Protein AF-A0A5J4TEP3-F1 (afdb_monomer)

Sequence (165 aa):
MSNVYIDEALLDAAGLSEFPELYTYIHEREPKPIVDGIANQIIVGPQQLQDQVKDNDDKLNVQPIPQPITPIEISQVQIFKIPKSQLAPNVQMYNPADEYFYFYKLRNKVVYNIGLYLSNDFMGFVFTNFLEDLYPFSKHALVLGDDVGHKQNVMGYISEKGPYL

Secondary structure (DSSP, 8-state):
----PPPHHHHHHTTGGG-HHHHHHHHTSPPPP--HHHHTT----TTHHHHHHHHHHHHHHHS--PPP-PPP---PPEEEEEEGGGBPTT-EESSTT--EEEEEEETTEEEE---EE--TT--SBSBSS--GGG--SSS--EEEEE-TTS-SEEEEEEETTEEE-

Radius of gyration: 30.95 Å; Cα contacts (8 Å, |Δi|>4): 169; chains: 1; bounding box: 48×64×71 Å

Organism: NCBI:txid222440

Structure (mmCIF, N/CA/C/O backbone):
data_AF-A0A5J4TEP3-F1
#
_entry.id   AF-A0A5J4TEP3-F1
#
loop_
_atom_site.group_PDB
_atom_site.id
_atom_site.type_symbol
_atom_site.label_atom_id
_atom_site.label_alt_id
_atom_site.label_comp_id
_atom_site.label_asym_id
_atom_site.label_entity_id
_atom_site.label_seq_id
_atom_site.pdbx_PDB_ins_code
_atom_site.Cartn_x
_atom_site.Cartn_y
_atom_site.Cartn_z
_atom_site.occupancy
_atom_site.B_iso_or_equiv
_atom_site.auth_seq_id
_atom_site.auth_comp_id
_atom_site.auth_asym_id
_atom_site.auth_atom_id
_atom_site.pdbx_PDB_model_num
ATOM 1 N N . MET A 1 1 ? -17.567 50.831 36.720 1.00 38.28 1 MET A N 1
ATOM 2 C CA . MET A 1 1 ? -16.379 50.158 36.159 1.00 38.28 1 MET A CA 1
ATOM 3 C C . MET A 1 1 ? -16.031 49.018 37.097 1.00 38.28 1 MET A C 1
ATOM 5 O O . MET A 1 1 ? -15.506 49.276 38.170 1.00 38.28 1 MET A O 1
ATOM 9 N N . SER A 1 2 ? -16.445 47.794 36.772 1.00 42.31 2 SER A N 1
ATOM 10 C CA . SER A 1 2 ? -16.070 46.589 37.516 1.00 42.31 2 SER A CA 1
ATOM 11 C C . SER A 1 2 ? -14.921 45.921 36.766 1.00 42.31 2 SER A C 1
ATOM 13 O O . SER A 1 2 ? -15.152 45.288 35.737 1.00 42.31 2 SER A O 1
ATOM 15 N N . ASN A 1 3 ? -13.690 46.091 37.243 1.00 49.41 3 ASN A N 1
ATOM 16 C CA . ASN A 1 3 ? -12.578 45.288 36.744 1.00 49.41 3 ASN A CA 1
ATOM 17 C C . ASN A 1 3 ? -12.794 43.861 37.255 1.00 49.41 3 ASN A C 1
ATOM 19 O O . ASN A 1 3 ? -12.861 43.642 38.464 1.00 49.41 3 ASN A O 1
ATOM 23 N N . VAL A 1 4 ? -12.976 42.906 36.342 1.00 53.78 4 VAL A N 1
ATOM 24 C CA . VAL A 1 4 ? -13.034 41.484 36.693 1.00 53.78 4 VAL A CA 1
ATOM 25 C C . VAL A 1 4 ? -11.615 41.073 37.079 1.00 53.78 4 VAL A C 1
ATOM 27 O O . VAL A 1 4 ? -10.748 40.965 36.219 1.00 53.78 4 VAL A O 1
ATOM 30 N N . TYR A 1 5 ? -11.370 40.928 38.379 1.00 61.50 5 TYR A N 1
ATOM 31 C CA . TYR A 1 5 ? -10.114 40.408 38.911 1.00 61.50 5 TYR A CA 1
ATOM 32 C C . TYR A 1 5 ? -10.110 38.888 38.726 1.00 61.50 5 TYR A C 1
ATOM 34 O O . TYR A 1 5 ? -10.982 38.202 39.261 1.00 61.50 5 TYR A O 1
ATOM 42 N N . ILE A 1 6 ? -9.179 38.379 37.919 1.00 65.88 6 ILE A N 1
ATOM 43 C CA . ILE A 1 6 ? -8.950 36.940 37.771 1.00 65.88 6 ILE A CA 1
ATOM 44 C C . ILE A 1 6 ? -7.964 36.532 38.866 1.00 65.88 6 ILE A C 1
ATOM 46 O O . ILE A 1 6 ? -6.927 37.165 39.030 1.00 65.88 6 ILE A O 1
ATOM 50 N N . ASP A 1 7 ? -8.324 35.507 39.634 1.00 69.88 7 ASP A N 1
ATOM 51 C CA . ASP A 1 7 ? -7.509 34.995 40.733 1.00 69.88 7 ASP A CA 1
ATOM 52 C C . ASP A 1 7 ? -6.230 34.325 40.197 1.00 69.88 7 ASP A C 1
ATOM 54 O O . ASP A 1 7 ? -6.289 33.447 39.332 1.00 69.88 7 ASP A O 1
ATOM 58 N N . GLU A 1 8 ? -5.072 34.731 40.716 1.00 70.06 8 GLU A N 1
ATOM 59 C CA . GLU A 1 8 ? -3.758 34.223 40.303 1.00 70.06 8 GLU A CA 1
ATOM 60 C C . GLU A 1 8 ? -3.593 32.716 40.557 1.00 70.06 8 GLU A C 1
ATOM 62 O O . GLU A 1 8 ? -2.942 32.017 39.779 1.00 70.06 8 GLU A O 1
ATOM 67 N N . ALA A 1 9 ? -4.240 32.169 41.593 1.00 73.19 9 ALA A N 1
ATOM 68 C CA . ALA A 1 9 ? -4.191 30.735 41.874 1.00 73.19 9 ALA A CA 1
ATOM 69 C C . ALA A 1 9 ? -4.921 29.912 40.799 1.00 73.19 9 ALA A C 1
ATOM 71 O O . ALA A 1 9 ? -4.561 28.764 40.540 1.00 73.19 9 ALA A O 1
ATOM 72 N N . LEU A 1 10 ? -5.929 30.497 40.142 1.00 71.19 10 LEU A N 1
ATOM 73 C CA . LEU A 1 10 ? -6.628 29.882 39.011 1.00 71.19 10 LEU A CA 1
ATOM 74 C C . LEU A 1 10 ? -5.757 29.855 37.749 1.00 71.19 10 LEU A C 1
ATOM 76 O O . LEU A 1 10 ? -5.812 28.884 36.995 1.00 71.19 10 LEU A O 1
ATOM 80 N N . LEU A 1 11 ? -4.946 30.893 37.527 1.00 70.81 11 LEU A N 1
ATOM 81 C CA . LEU A 1 11 ? -4.001 30.946 36.408 1.00 70.81 11 LEU A CA 1
ATOM 82 C C . LEU A 1 11 ? -2.866 29.928 36.588 1.00 70.81 11 LEU A C 1
ATOM 84 O O . LEU A 1 11 ? -2.499 29.246 35.628 1.00 70.81 11 LEU A O 1
ATOM 88 N N . ASP A 1 12 ? -2.368 29.770 37.816 1.00 72.94 12 ASP A N 1
ATOM 89 C CA . ASP A 1 12 ? -1.334 28.782 38.137 1.00 72.94 12 ASP A CA 1
ATOM 90 C C . ASP A 1 12 ? -1.863 27.341 38.050 1.00 72.94 12 ASP A C 1
ATOM 92 O O . ASP A 1 12 ? -1.243 26.485 37.420 1.00 72.94 12 ASP A O 1
ATOM 96 N N . ALA A 1 13 ? -3.076 27.077 38.555 1.00 75.56 13 ALA A N 1
ATOM 97 C CA . ALA A 1 13 ? -3.727 25.771 38.412 1.00 75.56 13 ALA A CA 1
ATOM 98 C C . ALA A 1 13 ? -3.987 25.379 36.944 1.00 75.56 13 ALA A C 1
ATOM 100 O O . ALA A 1 13 ? -4.018 24.193 36.614 1.00 75.56 13 ALA A O 1
ATOM 101 N N . ALA A 1 14 ? -4.162 26.362 36.057 1.00 74.44 14 ALA A N 1
ATOM 102 C CA . ALA A 1 14 ? -4.299 26.145 34.620 1.00 74.44 14 ALA A CA 1
ATOM 103 C C . ALA A 1 14 ? -2.954 25.897 33.902 1.00 74.44 14 ALA A C 1
ATOM 105 O O . ALA A 1 14 ? -2.954 25.669 32.692 1.00 74.44 14 ALA A O 1
ATOM 106 N N . GLY A 1 15 ? -1.821 25.942 34.616 1.00 76.06 15 GLY A N 1
ATOM 107 C CA . GLY A 1 15 ? -0.484 25.722 34.057 1.00 76.06 15 GLY A CA 1
ATOM 108 C C . GLY A 1 15 ? 0.026 26.878 33.194 1.00 76.06 15 GLY A C 1
ATOM 109 O O . GLY A 1 15 ? 0.939 26.699 32.391 1.00 76.06 15 GLY A O 1
ATOM 110 N N . LEU A 1 16 ? -0.555 28.077 33.326 1.00 72.25 16 LEU A N 1
ATOM 111 C CA . LEU A 1 16 ? -0.160 29.240 32.520 1.00 72.25 16 LEU A CA 1
ATOM 112 C C . LEU A 1 16 ? 1.196 29.825 32.936 1.00 72.25 16 LEU A C 1
ATOM 114 O O . LEU A 1 16 ? 1.781 30.598 32.179 1.00 72.25 16 LEU A O 1
ATOM 118 N N . SER A 1 17 ? 1.727 29.420 34.093 1.00 69.69 17 SER A N 1
ATOM 119 C CA . SER A 1 17 ? 3.081 29.746 34.550 1.00 69.69 17 SER A CA 1
ATOM 120 C C . SER A 1 17 ? 4.174 29.176 33.633 1.00 69.69 17 SER A C 1
ATOM 122 O O . SER A 1 17 ? 5.253 29.761 33.536 1.00 69.69 17 SER A O 1
ATOM 124 N N . GLU A 1 18 ? 3.886 28.106 32.882 1.00 77.25 18 GLU A N 1
ATOM 125 C CA . GLU A 1 18 ? 4.792 27.549 31.865 1.00 77.25 18 GLU A CA 1
ATOM 126 C C . GLU A 1 18 ? 4.755 28.320 30.529 1.00 77.25 18 GLU A C 1
ATOM 128 O O . GLU A 1 18 ? 5.608 28.103 29.667 1.00 77.25 18 GLU A O 1
ATOM 133 N N . PHE A 1 19 ? 3.810 29.257 30.359 1.00 80.75 19 PHE A N 1
ATOM 134 C CA . PHE A 1 19 ? 3.604 30.017 29.121 1.00 80.75 19 PHE A CA 1
ATOM 135 C C . PHE A 1 19 ? 3.493 31.532 29.393 1.00 80.75 19 PHE A C 1
ATOM 137 O O . PHE A 1 19 ? 2.398 32.105 29.321 1.00 80.75 19 PHE A O 1
ATOM 144 N N . PRO A 1 20 ? 4.626 32.222 29.643 1.00 76.75 20 PRO A N 1
ATOM 145 C CA . PRO A 1 20 ? 4.654 33.635 30.048 1.00 76.75 20 PRO A CA 1
ATOM 146 C C . PRO A 1 20 ? 3.998 34.582 29.032 1.00 76.75 20 PRO A C 1
ATOM 148 O O . PRO A 1 20 ? 3.402 35.600 29.387 1.00 76.75 20 PRO A O 1
ATOM 151 N N . GLU A 1 21 ? 4.089 34.229 27.752 1.00 79.75 21 GLU A N 1
ATOM 152 C CA . GLU A 1 21 ? 3.511 34.970 26.628 1.00 79.75 21 GLU A CA 1
ATOM 153 C C . GLU A 1 21 ? 1.978 34.940 26.667 1.00 79.75 21 GLU A C 1
ATOM 155 O O . GLU A 1 21 ? 1.318 35.949 26.414 1.00 79.75 21 GLU A O 1
ATOM 160 N N . LEU A 1 22 ? 1.407 33.791 27.042 1.00 73.69 22 LEU A N 1
ATOM 161 C CA . LEU A 1 22 ? -0.035 33.593 27.157 1.00 73.69 22 LEU A CA 1
ATOM 162 C C . LEU A 1 22 ? -0.583 34.264 28.418 1.00 73.69 22 LEU A C 1
ATOM 164 O O . LEU A 1 22 ? -1.629 34.907 28.359 1.00 73.69 22 LEU A O 1
ATOM 168 N N . TYR A 1 23 ? 0.155 34.170 29.527 1.00 71.56 23 TYR A N 1
ATOM 169 C CA . TYR A 1 23 ? -0.143 34.891 30.762 1.00 71.56 23 TYR A CA 1
ATOM 170 C C . TYR A 1 23 ? -0.210 36.405 30.516 1.00 71.56 23 TYR A C 1
ATOM 172 O O . TYR A 1 23 ? -1.214 37.041 30.832 1.00 71.56 23 TYR A O 1
ATOM 180 N N . THR A 1 24 ? 0.810 36.967 29.858 1.00 74.75 24 THR A N 1
ATOM 181 C CA . THR A 1 24 ? 0.870 38.402 29.531 1.00 74.75 24 THR A CA 1
ATOM 182 C C . THR A 1 24 ? -0.287 38.808 28.621 1.00 74.75 24 THR A C 1
ATOM 184 O O . THR A 1 24 ? -0.989 39.775 28.900 1.00 74.75 24 THR A O 1
ATOM 187 N N . TYR A 1 25 ? -0.567 38.015 27.585 1.00 76.75 25 TYR A N 1
ATOM 188 C CA . TYR A 1 25 ? -1.684 38.263 26.677 1.00 76.75 25 TYR A CA 1
ATOM 189 C C . TYR A 1 25 ? -3.050 38.256 27.381 1.00 76.75 25 TYR A C 1
ATOM 191 O O . TYR A 1 25 ? -3.907 39.069 27.042 1.00 76.75 25 TYR A O 1
ATOM 199 N N . I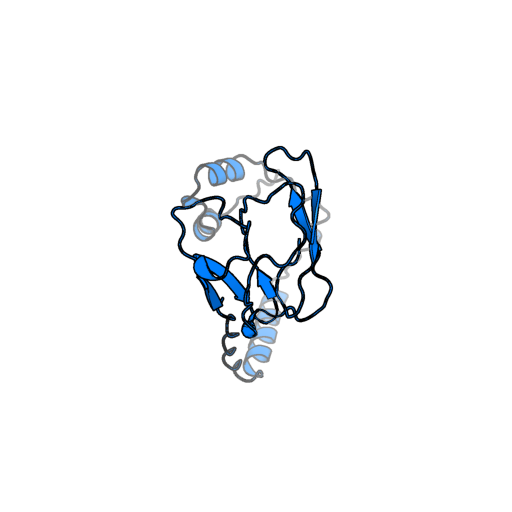LE A 1 26 ? -3.275 37.355 28.344 1.00 72.06 26 ILE A N 1
ATOM 200 C CA . ILE A 1 26 ? -4.530 37.282 29.110 1.00 72.06 26 ILE A CA 1
ATOM 201 C C . ILE A 1 26 ? -4.626 38.442 30.105 1.00 72.06 26 ILE A C 1
ATOM 203 O O . ILE A 1 26 ? -5.686 39.054 30.209 1.00 72.06 26 ILE A O 1
ATOM 207 N N . HIS A 1 27 ? -3.531 38.773 30.791 1.00 69.56 27 HIS A N 1
ATOM 208 C CA . HIS A 1 27 ? -3.475 39.856 31.773 1.00 69.56 27 HIS A CA 1
ATOM 209 C C . HIS A 1 27 ? -3.658 41.245 31.130 1.00 69.56 27 HIS A C 1
ATOM 211 O O . HIS A 1 27 ? -4.278 42.130 31.714 1.00 69.56 27 HIS A O 1
ATOM 217 N N . GLU A 1 28 ? -3.149 41.451 29.912 1.00 72.81 28 GLU A N 1
ATOM 218 C CA . GLU A 1 28 ? -3.285 42.714 29.169 1.00 72.81 28 GLU A CA 1
ATOM 219 C C . GLU A 1 28 ? -4.644 42.882 28.470 1.00 72.81 28 GLU A C 1
ATOM 221 O O . GLU A 1 28 ? -4.990 43.979 28.022 1.00 72.81 28 GLU A O 1
ATOM 226 N N . ARG A 1 29 ? -5.445 41.816 28.358 1.00 69.00 29 ARG A N 1
ATOM 227 C CA . ARG A 1 29 ? -6.800 41.909 27.806 1.00 69.00 29 ARG A CA 1
ATOM 228 C C . ARG A 1 29 ? -7.730 42.494 28.862 1.00 69.00 29 ARG A C 1
ATOM 230 O O . ARG A 1 29 ? -8.048 41.828 29.841 1.00 69.00 29 ARG A O 1
ATOM 237 N N . GLU A 1 30 ? -8.264 43.693 28.617 1.00 59.19 30 GLU A N 1
ATOM 238 C CA . GLU A 1 30 ? -9.417 44.164 29.390 1.00 59.19 30 GLU A CA 1
ATOM 239 C C . GLU A 1 30 ? -10.549 43.126 29.271 1.00 59.19 30 GLU A C 1
ATOM 241 O O . GLU A 1 30 ? -10.959 42.789 28.147 1.00 59.19 30 GLU A O 1
ATOM 246 N N . PRO A 1 31 ? -11.058 42.586 30.395 1.00 60.19 31 PRO A N 1
ATOM 247 C CA . PRO A 1 31 ? -12.175 41.664 30.353 1.00 60.19 31 PRO A CA 1
ATOM 248 C C . PRO A 1 31 ? -13.343 42.405 29.710 1.00 60.19 31 PRO A C 1
ATOM 250 O O . PRO A 1 31 ? -13.802 43.426 30.225 1.00 60.19 31 PRO A O 1
ATOM 253 N N . LYS A 1 32 ? -13.808 41.916 28.551 1.00 58.97 32 LYS A N 1
ATOM 254 C CA . LYS A 1 32 ? -14.994 42.479 27.899 1.00 58.97 32 LYS A CA 1
ATOM 255 C C . LYS A 1 32 ? -16.103 42.525 28.948 1.00 58.97 32 LYS A C 1
ATOM 257 O O . LYS A 1 32 ? -16.384 41.475 29.533 1.00 58.97 32 LYS A O 1
ATOM 262 N N . PRO A 1 33 ? -16.724 43.692 29.194 1.00 53.44 33 PRO A N 1
ATOM 263 C CA . PRO A 1 33 ? -17.815 43.763 30.141 1.00 53.44 33 PRO A CA 1
ATOM 264 C C . PRO A 1 33 ? -18.865 42.759 29.685 1.00 53.44 33 PRO A C 1
ATOM 266 O O . PRO A 1 33 ? -19.308 42.771 28.533 1.00 53.44 33 PRO A O 1
ATOM 269 N N . ILE A 1 34 ? -19.192 41.838 30.585 1.00 55.47 34 ILE A N 1
ATOM 270 C CA . ILE A 1 34 ? -20.312 40.932 30.414 1.00 55.47 34 ILE A CA 1
ATOM 271 C C . ILE A 1 34 ? -21.515 41.851 30.212 1.00 55.47 34 ILE A C 1
ATOM 273 O O . ILE A 1 34 ? -21.888 42.580 31.125 1.00 55.47 34 ILE A O 1
ATOM 277 N N . VAL A 1 35 ? -22.058 41.895 28.993 1.00 50.31 35 VAL A N 1
ATOM 278 C CA . VAL A 1 35 ? -23.269 42.667 28.696 1.00 50.31 35 VAL A CA 1
ATOM 279 C C . VAL A 1 35 ? -24.311 42.274 29.746 1.00 50.31 35 VAL A C 1
ATOM 281 O O . VAL A 1 35 ? -24.512 41.076 29.958 1.00 50.31 35 VAL A O 1
ATOM 284 N N . ASP A 1 36 ? -24.941 43.260 30.397 1.00 51.78 36 ASP A N 1
ATOM 285 C CA . ASP A 1 36 ? -25.835 43.149 31.575 1.00 51.78 36 ASP A CA 1
ATOM 286 C C . ASP A 1 36 ? -26.938 42.060 31.490 1.00 51.78 36 ASP A C 1
ATOM 288 O O . ASP A 1 36 ? -27.615 41.757 32.472 1.00 51.78 36 ASP A O 1
ATOM 292 N N . GLY A 1 37 ? -27.124 41.418 30.334 1.00 49.44 37 GLY A N 1
ATOM 293 C CA . GLY A 1 37 ? -28.005 40.268 30.139 1.00 49.44 37 GLY A CA 1
ATOM 294 C C . GLY A 1 37 ? -27.465 38.901 30.595 1.00 49.44 37 GLY A C 1
ATOM 295 O O . GLY A 1 37 ? -28.273 37.994 30.776 1.00 49.44 37 GLY A O 1
ATOM 296 N N . ILE A 1 38 ? -26.150 38.717 30.791 1.00 49.78 38 ILE A N 1
ATOM 297 C CA . ILE A 1 38 ? -25.571 37.413 31.203 1.00 49.78 38 ILE A CA 1
ATOM 298 C C . ILE A 1 38 ? -25.308 37.363 32.719 1.00 49.78 38 ILE A C 1
ATOM 300 O O . ILE A 1 38 ? -25.521 36.324 33.339 1.00 49.78 38 ILE A O 1
ATOM 304 N N . ALA A 1 39 ? -24.934 38.485 33.348 1.00 45.59 39 ALA A N 1
ATOM 305 C CA . ALA A 1 39 ? -24.725 38.550 34.802 1.00 45.59 39 ALA A CA 1
ATOM 306 C C . ALA A 1 39 ? -26.005 38.220 35.601 1.00 45.59 39 ALA A C 1
ATOM 308 O O . ALA A 1 39 ? -25.935 37.609 36.662 1.00 45.59 39 ALA A O 1
ATOM 309 N N . ASN A 1 40 ? -27.181 38.532 35.044 1.00 50.91 40 ASN A N 1
ATOM 310 C CA . ASN A 1 40 ? -28.483 38.206 35.635 1.00 50.91 40 ASN A CA 1
ATOM 311 C C . ASN A 1 40 ? -28.906 36.731 35.471 1.00 50.91 40 ASN A C 1
ATOM 313 O O . ASN A 1 40 ? -29.907 36.326 36.056 1.00 50.91 40 ASN A O 1
ATOM 317 N N . GLN A 1 41 ? -28.180 35.920 34.689 1.00 50.78 41 GLN A N 1
ATOM 318 C CA . GLN A 1 41 ? -28.477 34.486 34.532 1.00 50.78 41 GLN A CA 1
ATOM 319 C C . GLN A 1 41 ? -27.716 33.607 35.527 1.00 50.78 41 GLN A C 1
ATOM 321 O O . GLN A 1 41 ? -28.131 32.479 35.783 1.00 50.78 41 GLN A O 1
ATOM 326 N N . ILE A 1 42 ? -26.643 34.120 36.134 1.00 52.81 42 ILE A N 1
ATOM 327 C CA . ILE A 1 42 ? -25.894 33.419 37.183 1.00 52.81 42 ILE A CA 1
ATOM 328 C C . ILE A 1 42 ? -26.328 33.975 38.542 1.00 52.81 42 ILE A C 1
ATOM 330 O O . ILE A 1 42 ? -25.540 34.513 39.312 1.00 52.81 42 ILE A O 1
ATOM 334 N N . ILE A 1 43 ? -27.619 33.852 38.852 1.00 49.97 43 ILE A N 1
ATOM 335 C CA . ILE A 1 43 ? -28.080 33.965 40.238 1.00 49.97 43 ILE A CA 1
ATOM 336 C C . ILE A 1 43 ? -27.862 32.591 40.869 1.00 49.97 43 ILE A C 1
ATOM 338 O O . ILE A 1 43 ? -28.773 31.772 40.960 1.00 49.97 43 ILE A O 1
ATOM 342 N N . VAL A 1 44 ? -26.629 32.313 41.290 1.00 55.94 44 VAL A N 1
ATOM 343 C CA . VAL A 1 44 ? -26.386 31.214 42.226 1.00 55.94 44 VAL A CA 1
ATOM 344 C C . VAL A 1 44 ? -26.809 31.719 43.599 1.00 55.94 44 VAL A C 1
ATOM 346 O O . VAL A 1 44 ? -26.059 32.392 44.303 1.00 55.94 44 VAL A O 1
ATOM 349 N N . GLY A 1 45 ? -28.059 31.440 43.963 1.00 51.16 45 GLY A N 1
ATOM 350 C CA . GLY A 1 45 ? -28.528 31.665 45.322 1.00 51.16 45 GLY A CA 1
ATOM 351 C C . GLY A 1 45 ? -27.730 30.782 46.295 1.00 51.16 45 GLY A C 1
ATOM 352 O O . GLY A 1 45 ? -27.572 29.591 46.014 1.00 51.16 45 GLY A O 1
ATOM 353 N N . PRO A 1 46 ? -27.269 31.302 47.450 1.00 57.84 46 PRO A N 1
ATOM 354 C CA . PRO A 1 46 ? -26.470 30.534 48.414 1.00 57.84 46 PRO A CA 1
ATOM 355 C C . PRO A 1 46 ? -27.150 29.245 48.905 1.00 57.84 46 PRO A C 1
ATOM 357 O O . PRO A 1 46 ? -26.485 28.344 49.404 1.00 57.84 46 PRO A O 1
ATOM 360 N N . GLN A 1 47 ? -28.471 29.148 48.745 1.00 55.22 47 GLN A N 1
ATOM 361 C CA . GLN A 1 47 ? -29.290 28.025 49.191 1.00 55.22 47 GLN A CA 1
ATOM 362 C C . GLN A 1 47 ? -29.431 26.907 48.143 1.00 55.22 47 GLN A C 1
ATOM 364 O O . GLN A 1 47 ? -29.696 25.780 48.523 1.00 55.22 47 GLN A O 1
ATOM 369 N N . GLN A 1 48 ? -29.203 27.155 46.845 1.00 64.38 48 GLN A N 1
ATOM 370 C CA . GLN A 1 48 ? -29.425 26.117 45.822 1.00 64.38 48 GLN A CA 1
ATOM 371 C C . GLN A 1 48 ? -28.213 25.225 45.560 1.00 64.38 48 GLN A C 1
ATOM 373 O O . GLN A 1 48 ? -28.377 24.071 45.175 1.00 64.38 48 GLN A O 1
ATOM 378 N N . LEU A 1 49 ? -26.996 25.730 45.766 1.00 70.62 49 LEU A N 1
ATOM 379 C CA . LEU A 1 49 ? -25.795 24.976 45.411 1.00 70.62 49 LEU A CA 1
ATOM 380 C C . LEU A 1 49 ? -25.484 23.876 46.435 1.00 70.62 49 LEU A C 1
ATOM 382 O O . LEU A 1 49 ? -25.068 22.791 46.049 1.00 70.62 49 LEU A O 1
ATOM 386 N N . GLN A 1 50 ? -25.751 24.111 47.724 1.00 73.12 50 GLN A N 1
ATOM 387 C CA . GLN A 1 50 ? -25.583 23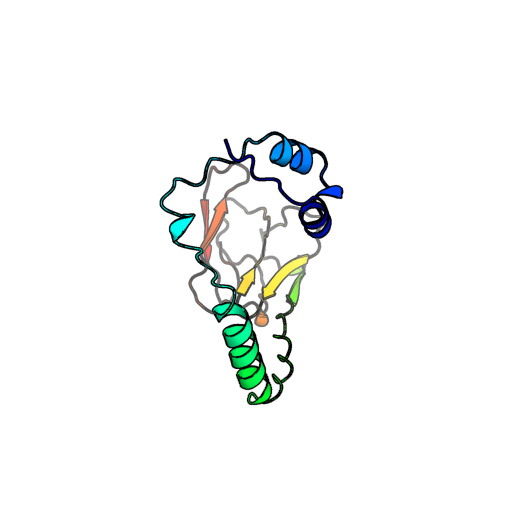.075 48.751 1.00 73.12 50 GLN A CA 1
ATOM 388 C C . GLN A 1 50 ? -26.616 21.954 48.611 1.00 73.12 50 GLN A C 1
ATOM 390 O O . GLN A 1 50 ? -26.251 20.784 48.702 1.00 73.12 50 GLN A O 1
ATOM 395 N N . ASP A 1 51 ? -27.870 22.299 48.314 1.00 77.50 51 ASP A N 1
ATOM 396 C CA . ASP A 1 51 ? -28.923 21.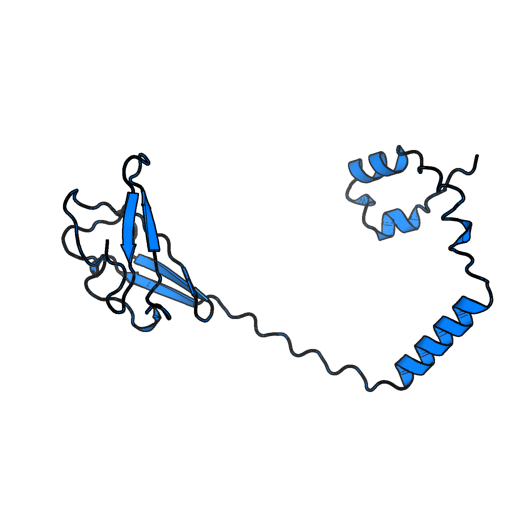311 48.074 1.00 77.50 51 ASP A CA 1
ATOM 397 C C . ASP A 1 51 ? -28.649 20.496 46.800 1.00 77.50 51 ASP A C 1
ATOM 399 O O . ASP A 1 51 ? -28.846 19.284 46.794 1.00 77.50 51 ASP A O 1
ATOM 403 N N . GLN A 1 52 ? -28.112 21.121 45.744 1.00 71.62 52 GLN A N 1
ATOM 404 C CA . GLN A 1 52 ? -27.682 20.413 44.531 1.00 71.62 52 GLN A CA 1
ATOM 405 C C . GLN A 1 52 ? -26.472 19.508 44.769 1.00 71.62 52 GLN A C 1
ATOM 407 O O . GLN A 1 52 ? -26.446 18.387 44.269 1.00 71.62 52 GLN A O 1
ATOM 412 N N . VAL A 1 53 ? -25.466 19.964 45.523 1.00 76.56 53 VAL A N 1
ATOM 413 C CA . VAL A 1 53 ? -24.311 19.126 45.880 1.00 76.56 53 VAL A CA 1
ATOM 414 C C . VAL A 1 53 ? -24.768 17.924 46.701 1.00 76.56 53 VAL A C 1
ATOM 416 O O . VAL A 1 53 ? -24.304 16.817 46.452 1.00 76.56 53 VAL A O 1
ATOM 419 N N . LYS A 1 54 ? -25.721 18.119 47.616 1.00 82.00 54 LYS A N 1
ATOM 420 C CA . LYS A 1 54 ? -26.270 17.043 48.438 1.00 82.00 54 LYS A CA 1
ATOM 421 C C . LYS A 1 54 ? -27.126 16.055 47.643 1.00 82.00 54 LYS A C 1
ATOM 423 O O . LYS A 1 54 ? -26.923 14.857 47.778 1.00 82.00 54 LYS A O 1
ATOM 428 N N . ASP A 1 55 ? -28.000 16.532 46.758 1.00 78.56 55 ASP A N 1
ATOM 429 C CA . ASP A 1 55 ? -28.774 15.671 45.848 1.00 78.56 55 ASP A CA 1
ATOM 430 C C . ASP A 1 55 ? -27.854 14.879 44.897 1.00 78.56 55 ASP A C 1
ATOM 432 O O . ASP A 1 55 ? -28.100 13.707 44.612 1.00 78.56 55 ASP A O 1
ATOM 436 N N . ASN A 1 56 ? -26.748 15.480 44.445 1.00 79.38 56 ASN A N 1
ATOM 437 C CA . ASN A 1 56 ? -25.743 14.788 43.639 1.00 79.38 56 ASN A CA 1
ATOM 438 C C . ASN A 1 56 ? -24.964 13.734 44.444 1.00 79.38 56 ASN A C 1
ATOM 440 O O . ASN A 1 56 ? -24.715 12.653 43.915 1.00 79.38 56 ASN A O 1
ATOM 444 N N . ASP A 1 57 ? -24.605 14.018 45.700 1.00 80.31 57 ASP A N 1
ATOM 445 C CA . ASP A 1 57 ? -23.912 13.076 46.593 1.00 80.31 57 ASP A CA 1
ATOM 446 C C . ASP A 1 57 ? -24.806 11.883 46.964 1.00 80.31 57 ASP A C 1
ATOM 448 O O . ASP A 1 57 ? -24.394 10.726 46.862 1.00 80.31 57 ASP A O 1
ATOM 452 N N . ASP A 1 58 ? -26.077 12.145 47.281 1.00 78.38 58 ASP A N 1
ATOM 453 C CA . ASP A 1 58 ? -27.070 11.104 47.541 1.00 78.38 58 ASP A CA 1
ATOM 454 C C . ASP A 1 58 ? -27.256 10.216 46.298 1.00 78.38 58 ASP A C 1
ATOM 456 O O . ASP A 1 58 ? -27.212 8.990 46.401 1.00 78.38 58 ASP A O 1
ATOM 460 N N . LYS A 1 59 ? -27.365 10.803 45.096 1.00 76.19 59 LYS A N 1
ATOM 461 C CA . LYS A 1 59 ? -27.459 10.055 43.826 1.00 76.19 59 LYS A CA 1
ATOM 462 C C . LYS A 1 59 ? -26.199 9.256 43.490 1.00 76.19 59 LYS A C 1
ATOM 464 O O . LYS A 1 59 ? -26.323 8.167 42.927 1.00 76.19 59 LYS A O 1
ATOM 469 N N . LEU A 1 60 ? -25.012 9.768 43.818 1.00 69.12 60 LEU A N 1
ATOM 470 C CA . LEU A 1 60 ? -23.741 9.058 43.637 1.00 69.12 60 LEU A CA 1
ATOM 471 C C . LEU A 1 60 ? -23.610 7.877 44.609 1.00 69.12 60 LEU A C 1
ATOM 473 O O . LEU A 1 60 ? -23.121 6.826 44.204 1.00 69.12 60 LEU A O 1
ATOM 477 N N . ASN A 1 61 ? -24.123 8.001 45.837 1.00 65.94 61 ASN A N 1
ATOM 478 C CA . ASN A 1 61 ? -24.141 6.921 46.829 1.00 65.94 61 ASN A CA 1
ATOM 479 C C . ASN A 1 61 ? -25.146 5.794 46.515 1.00 65.94 61 ASN A C 1
ATOM 481 O O . ASN A 1 61 ? -24.984 4.685 47.025 1.00 65.94 61 ASN A O 1
ATOM 485 N N . VAL A 1 62 ? -26.173 6.039 45.685 1.00 65.69 62 VAL A N 1
ATOM 486 C CA . VAL A 1 62 ? -27.124 4.989 45.249 1.00 65.69 62 VAL A CA 1
ATOM 487 C C . VAL A 1 62 ? -26.640 4.244 43.995 1.00 65.69 62 VAL A C 1
ATOM 489 O O . VAL A 1 62 ? -27.111 3.138 43.716 1.00 65.69 62 VAL A O 1
ATOM 492 N N . GLN A 1 63 ? -25.699 4.800 43.223 1.00 63.94 63 GLN A N 1
ATOM 493 C CA . GLN A 1 63 ? -25.180 4.108 42.043 1.00 63.94 63 GLN A CA 1
ATOM 494 C C . GLN A 1 63 ? -24.219 2.974 42.436 1.00 63.94 63 GLN A C 1
ATOM 496 O O . GLN A 1 63 ? -23.369 3.152 43.310 1.00 63.94 63 GLN A O 1
ATOM 501 N N . PRO A 1 64 ? -24.302 1.799 41.781 1.00 69.44 64 PRO A N 1
ATOM 502 C CA . PRO A 1 64 ? -23.261 0.794 41.915 1.00 69.44 64 PRO A CA 1
ATOM 503 C C . PRO A 1 64 ? -21.927 1.416 41.503 1.00 69.44 64 PRO A C 1
ATOM 505 O O . PRO A 1 64 ? -21.872 2.139 40.507 1.00 69.44 64 PRO A O 1
ATOM 508 N N . ILE A 1 65 ? -20.865 1.109 42.254 1.00 70.31 65 ILE A N 1
ATOM 509 C CA . ILE A 1 65 ? -19.484 1.496 41.937 1.00 70.31 65 ILE A CA 1
ATOM 510 C C . ILE A 1 65 ? -19.269 1.313 40.426 1.00 70.31 65 ILE A C 1
ATOM 512 O O . ILE A 1 65 ? -19.491 0.195 39.941 1.00 70.31 65 ILE A O 1
ATOM 516 N N . PRO A 1 66 ? -18.875 2.366 39.678 1.00 67.75 66 PRO A N 1
ATOM 517 C CA . PRO A 1 66 ? -18.631 2.248 38.251 1.00 67.75 66 PRO A CA 1
ATOM 518 C C . PRO A 1 66 ? -17.670 1.088 38.022 1.00 67.75 66 PRO A C 1
ATOM 520 O O . PRO A 1 66 ? -16.558 1.079 38.556 1.00 67.75 66 PRO A O 1
ATOM 523 N N . GLN A 1 67 ? -18.121 0.069 37.287 1.00 71.19 67 GLN A N 1
ATOM 524 C CA . GLN A 1 67 ? -17.242 -1.042 36.955 1.00 71.19 67 GLN A CA 1
ATOM 525 C C . GLN A 1 67 ? -16.027 -0.478 36.213 1.00 71.19 67 GLN A C 1
ATOM 527 O O . GLN A 1 67 ? -16.202 0.422 35.383 1.00 71.19 67 GLN A O 1
ATOM 532 N N . PRO A 1 68 ? -14.808 -0.971 36.502 1.00 76.31 68 PRO A N 1
ATOM 533 C CA . PRO A 1 68 ? -13.618 -0.533 35.797 1.00 76.31 68 PRO A CA 1
ATOM 534 C C . PRO A 1 68 ? -13.878 -0.617 34.298 1.00 76.31 68 PRO A C 1
ATOM 536 O O . PRO A 1 68 ? -14.222 -1.684 33.787 1.00 76.31 68 PRO A O 1
ATOM 539 N N . ILE A 1 69 ? -13.758 0.515 33.603 1.00 75.12 69 ILE A N 1
ATOM 540 C CA . ILE A 1 69 ? -13.875 0.544 32.150 1.00 75.12 69 ILE A CA 1
ATOM 541 C C . ILE A 1 69 ? -12.770 -0.374 31.636 1.00 75.12 69 ILE A C 1
ATOM 543 O O . ILE A 1 69 ? -11.588 -0.072 31.802 1.00 75.12 69 ILE A O 1
ATOM 547 N N . THR A 1 70 ? -13.140 -1.518 31.058 1.00 76.69 70 THR A N 1
ATOM 548 C CA . THR A 1 70 ? -12.171 -2.380 30.383 1.00 76.69 70 THR A CA 1
ATOM 549 C C . THR A 1 70 ? -11.484 -1.539 29.314 1.00 76.69 70 THR A C 1
ATOM 551 O O . THR A 1 70 ? -12.192 -0.980 28.467 1.00 76.69 70 THR A O 1
ATOM 554 N N . PRO A 1 71 ? -10.144 -1.412 29.341 1.00 71.06 71 PRO A N 1
ATOM 555 C CA . PRO A 1 71 ? -9.426 -0.677 28.317 1.00 71.06 71 PRO A CA 1
ATOM 556 C C . PRO A 1 71 ? -9.838 -1.210 26.948 1.00 71.06 71 PRO A C 1
ATOM 558 O O . PRO A 1 71 ? -9.784 -2.416 26.706 1.00 71.06 71 PRO A O 1
ATOM 561 N N . ILE A 1 72 ? -10.288 -0.321 26.063 1.00 72.50 72 ILE A N 1
ATOM 562 C CA . ILE A 1 72 ? -10.537 -0.689 24.672 1.00 72.50 72 ILE A CA 1
ATOM 563 C C . ILE A 1 72 ? -9.187 -1.126 24.110 1.00 72.50 72 ILE A C 1
ATOM 565 O O . ILE A 1 72 ? -8.246 -0.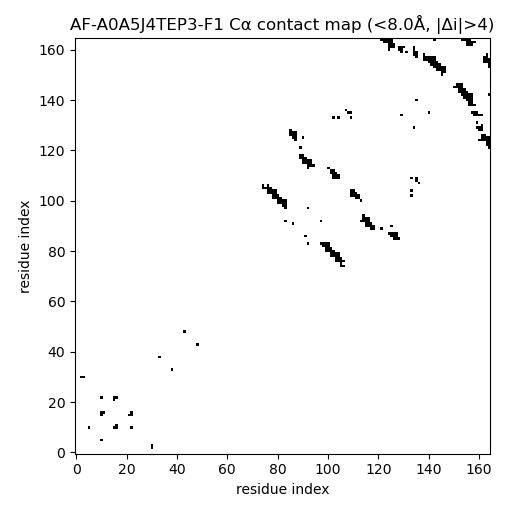332 24.083 1.00 72.50 72 ILE A O 1
ATOM 569 N N . GLU A 1 73 ? -9.087 -2.385 23.683 1.00 70.75 73 GLU A N 1
ATOM 570 C CA . GLU A 1 73 ? -7.878 -2.899 23.052 1.00 70.75 73 GLU A CA 1
ATOM 571 C C . GLU A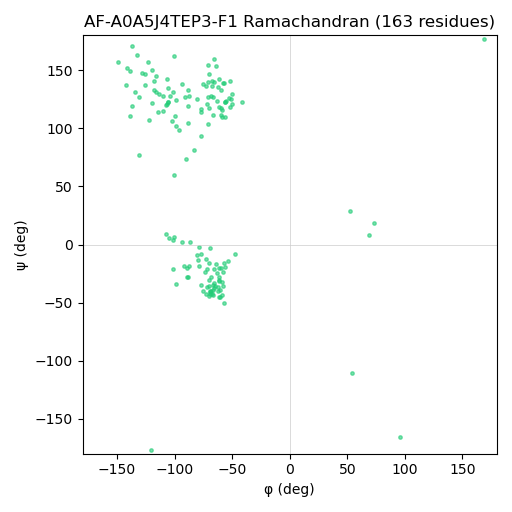 1 73 ? -7.581 -2.052 21.807 1.00 70.75 73 GLU A C 1
ATOM 573 O O . GLU A 1 73 ? -8.320 -2.057 20.813 1.00 70.75 73 GLU A O 1
ATOM 578 N N . ILE A 1 74 ? -6.512 -1.259 21.883 1.00 71.50 74 ILE A N 1
ATOM 579 C CA . ILE A 1 74 ? -6.023 -0.492 20.745 1.00 71.50 74 ILE A CA 1
ATOM 580 C C . ILE A 1 74 ? -5.519 -1.525 19.743 1.00 71.50 74 ILE A C 1
ATOM 582 O O . ILE A 1 74 ? -4.534 -2.213 20.003 1.00 71.50 74 ILE A O 1
ATOM 586 N N . SER A 1 75 ? -6.208 -1.662 18.607 1.00 75.19 75 SER A N 1
ATOM 587 C CA . SER A 1 75 ? -5.776 -2.599 17.571 1.00 75.19 75 SER A CA 1
ATOM 588 C C . SER A 1 75 ? -4.370 -2.229 17.120 1.00 75.19 75 SER A C 1
ATOM 590 O O . SER A 1 75 ? -4.155 -1.152 16.564 1.00 75.19 75 SER A O 1
ATOM 592 N N . GLN A 1 76 ? -3.421 -3.123 17.374 1.00 82.81 76 GLN A N 1
ATOM 593 C CA . GLN A 1 76 ? -2.039 -2.925 16.972 1.00 82.81 76 GLN A CA 1
ATOM 594 C C . GLN A 1 76 ? -1.930 -2.959 15.445 1.00 82.81 76 GLN A C 1
ATOM 596 O O . GLN A 1 76 ? -2.591 -3.758 14.774 1.00 82.81 76 GLN A O 1
ATOM 601 N N . VAL A 1 77 ? -1.094 -2.076 14.897 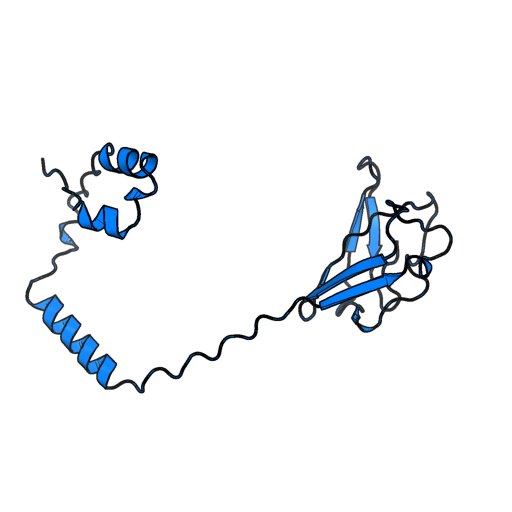1.00 89.12 77 VAL A N 1
ATOM 602 C CA . VAL A 1 77 ? -0.748 -2.099 13.475 1.00 89.12 77 VAL A CA 1
ATOM 603 C C . VAL A 1 77 ? 0.162 -3.298 13.232 1.00 89.12 77 VAL A C 1
ATOM 605 O O . VAL A 1 77 ? 1.234 -3.400 13.824 1.00 89.12 77 VAL A O 1
ATOM 608 N N . GLN A 1 78 ? -0.262 -4.197 12.352 1.00 90.88 78 GLN A N 1
ATOM 609 C CA . GLN A 1 78 ? 0.548 -5.329 11.911 1.00 90.88 78 GLN A CA 1
ATOM 610 C C . GLN A 1 78 ? 1.397 -4.901 10.713 1.00 90.88 78 GLN A C 1
ATOM 612 O O . GLN A 1 78 ? 0.884 -4.274 9.783 1.00 90.88 78 GLN A O 1
ATOM 617 N N . ILE A 1 79 ? 2.688 -5.235 10.735 1.00 92.56 79 ILE A N 1
ATOM 618 C CA . ILE A 1 79 ? 3.635 -4.889 9.671 1.00 92.56 79 ILE A CA 1
ATOM 619 C C . ILE A 1 79 ? 3.965 -6.150 8.880 1.00 92.56 79 ILE A C 1
ATOM 621 O O . ILE A 1 79 ? 4.517 -7.104 9.425 1.00 92.56 79 ILE A O 1
ATOM 625 N N . PHE A 1 80 ? 3.680 -6.120 7.584 1.00 92.75 80 PHE A N 1
ATOM 626 C CA . PHE A 1 80 ? 4.030 -7.173 6.640 1.00 92.75 80 PHE A CA 1
ATOM 627 C C . PHE A 1 80 ? 5.177 -6.703 5.751 1.00 92.75 80 PHE A C 1
ATOM 629 O O . PHE A 1 80 ? 5.234 -5.533 5.363 1.00 92.75 80 PHE A O 1
ATOM 636 N N . LYS A 1 81 ? 6.089 -7.624 5.433 1.00 93.12 81 LYS A N 1
ATOM 637 C CA . LYS A 1 81 ? 7.242 -7.373 4.566 1.00 93.12 81 LYS A CA 1
ATOM 638 C C . LYS A 1 81 ? 7.169 -8.280 3.348 1.00 93.12 81 LYS A C 1
ATOM 640 O O . LYS A 1 81 ? 7.162 -9.499 3.500 1.00 93.12 81 LYS A O 1
ATOM 645 N N . ILE A 1 82 ? 7.155 -7.689 2.159 1.00 90.88 82 ILE A N 1
ATOM 646 C CA . ILE A 1 82 ? 7.256 -8.425 0.893 1.00 90.88 82 ILE A CA 1
ATOM 647 C C . ILE A 1 82 ? 8.661 -8.200 0.329 1.00 90.88 82 ILE A C 1
ATOM 649 O O . ILE A 1 82 ? 9.042 -7.043 0.151 1.00 90.88 82 ILE A O 1
ATOM 653 N N . PRO A 1 83 ? 9.459 -9.250 0.072 1.00 92.69 83 PRO A N 1
ATOM 654 C CA . PRO A 1 83 ? 10.817 -9.085 -0.435 1.00 92.69 83 PRO A CA 1
ATOM 655 C C . PRO A 1 83 ? 10.813 -8.588 -1.884 1.00 92.69 83 PRO A C 1
ATOM 657 O O . PRO A 1 83 ? 9.971 -8.991 -2.687 1.00 92.69 83 PRO A O 1
ATOM 660 N N . LYS A 1 84 ? 11.809 -7.777 -2.257 1.00 90.81 84 LYS A N 1
ATOM 661 C CA . LYS A 1 84 ? 11.952 -7.255 -3.629 1.00 90.81 84 LYS A CA 1
ATOM 662 C C . LYS A 1 84 ? 12.069 -8.339 -4.702 1.00 90.81 84 LYS A C 1
ATOM 664 O O . LYS A 1 84 ? 11.743 -8.096 -5.856 1.00 90.81 84 LYS A O 1
ATOM 669 N N . SER A 1 85 ? 12.505 -9.544 -4.328 1.00 91.62 85 SER A N 1
ATOM 670 C CA . SER A 1 85 ? 12.567 -10.705 -5.223 1.00 91.62 85 SER A CA 1
ATOM 671 C C . SER A 1 85 ? 11.194 -11.165 -5.718 1.00 91.62 85 SER A C 1
ATOM 673 O O . SER A 1 85 ? 11.129 -11.898 -6.699 1.00 91.62 85 SER A O 1
ATOM 675 N N . GLN A 1 86 ? 10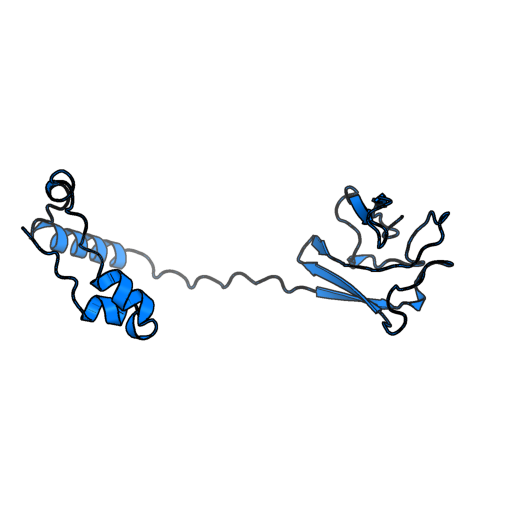.107 -10.740 -5.066 1.00 92.50 86 GLN A N 1
ATOM 676 C CA . GLN A 1 86 ? 8.743 -11.005 -5.515 1.00 92.50 86 GLN A CA 1
ATOM 677 C C . GLN A 1 86 ? 8.218 -9.968 -6.510 1.00 92.50 86 GLN A C 1
ATOM 679 O O . GLN A 1 86 ? 7.076 -10.107 -6.941 1.00 92.50 86 GLN A O 1
ATOM 684 N N . LEU A 1 87 ? 9.002 -8.964 -6.916 1.00 91.44 87 LEU A N 1
ATOM 685 C CA . LEU A 1 87 ? 8.599 -8.051 -7.987 1.00 91.44 87 LEU A CA 1
ATOM 686 C C . LEU A 1 87 ? 8.386 -8.784 -9.311 1.00 91.44 87 LEU A C 1
ATOM 688 O O . LEU A 1 87 ? 9.120 -9.713 -9.654 1.00 91.44 87 LEU A O 1
ATOM 692 N N . ALA A 1 88 ? 7.376 -8.347 -10.059 1.00 90.94 88 ALA A N 1
ATOM 693 C CA . ALA A 1 88 ? 7.168 -8.808 -11.419 1.00 90.94 88 ALA A CA 1
ATOM 694 C C . ALA A 1 88 ? 8.339 -8.393 -12.331 1.00 90.94 88 ALA A C 1
ATOM 696 O O . ALA A 1 88 ? 9.010 -7.387 -12.072 1.00 90.94 88 ALA A O 1
ATOM 697 N N . PRO A 1 89 ? 8.593 -9.141 -13.422 1.00 85.94 89 PRO A N 1
ATOM 698 C CA . PRO A 1 89 ? 9.558 -8.727 -14.432 1.00 85.94 89 PRO A CA 1
ATOM 699 C C . PRO A 1 89 ? 9.271 -7.297 -14.913 1.00 85.94 89 PRO A C 1
ATOM 701 O O . PRO A 1 89 ? 8.115 -6.927 -15.096 1.00 85.94 89 PRO A O 1
ATOM 704 N N . ASN A 1 90 ? 10.325 -6.508 -15.137 1.00 85.94 90 ASN A N 1
ATOM 705 C CA . ASN A 1 90 ? 10.261 -5.101 -15.569 1.00 85.94 90 ASN A CA 1
ATOM 706 C C . ASN A 1 90 ? 9.711 -4.100 -14.537 1.00 85.94 90 ASN A C 1
ATOM 708 O O . ASN A 1 90 ? 9.555 -2.926 -14.866 1.00 85.94 90 ASN A O 1
ATOM 712 N N . VAL A 1 91 ? 9.493 -4.521 -13.288 1.00 89.31 91 VAL A N 1
ATOM 713 C CA . VAL A 1 91 ? 9.232 -3.616 -12.164 1.00 89.31 91 VAL A CA 1
ATOM 714 C C . VAL A 1 91 ? 10.502 -3.462 -11.337 1.00 89.31 91 VAL A C 1
ATOM 716 O O . VAL A 1 91 ? 11.136 -4.450 -10.965 1.00 89.31 91 VAL A O 1
ATOM 719 N N . GLN A 1 92 ? 10.880 -2.223 -11.029 1.00 89.19 92 GLN A N 1
ATOM 720 C CA . GLN A 1 92 ? 12.031 -1.934 -10.175 1.00 89.19 92 GLN A CA 1
ATOM 721 C C . GLN A 1 92 ? 11.628 -1.040 -9.004 1.00 89.19 92 GLN A C 1
ATOM 723 O O . GLN A 1 92 ? 10.765 -0.173 -9.136 1.00 89.19 92 GLN A O 1
ATOM 728 N N . MET A 1 93 ? 12.271 -1.236 -7.850 1.00 89.06 93 MET A N 1
ATOM 729 C CA . MET A 1 93 ? 12.127 -0.313 -6.724 1.00 89.06 93 MET A CA 1
ATOM 730 C C . MET A 1 93 ? 12.715 1.047 -7.076 1.00 89.06 93 MET A C 1
ATOM 732 O O . MET A 1 93 ? 13.797 1.121 -7.658 1.00 89.06 93 MET A O 1
ATOM 736 N N . TYR A 1 94 ? 12.037 2.115 -6.654 1.00 86.75 94 TYR A N 1
ATOM 737 C CA . TYR A 1 94 ? 12.572 3.470 -6.771 1.00 86.75 94 TYR A CA 1
ATOM 738 C C . TYR A 1 94 ? 13.906 3.622 -6.026 1.00 86.75 94 TYR A C 1
ATOM 740 O O . TYR A 1 94 ? 14.862 4.192 -6.550 1.00 86.75 94 TYR A O 1
ATOM 748 N N . ASN A 1 95 ? 13.981 3.066 -4.815 1.00 88.06 95 ASN A N 1
ATOM 749 C CA . ASN A 1 95 ? 15.212 2.979 -4.045 1.00 88.06 95 ASN A CA 1
ATOM 750 C C . ASN A 1 95 ? 15.782 1.549 -4.126 1.00 88.06 95 ASN A C 1
ATOM 752 O O . ASN A 1 95 ? 15.245 0.643 -3.490 1.00 88.06 95 ASN A O 1
ATOM 756 N N . PRO A 1 96 ? 16.873 1.313 -4.874 1.00 85.06 96 PRO A N 1
ATOM 757 C CA . PRO A 1 96 ? 17.428 -0.030 -5.057 1.00 85.06 96 PRO A CA 1
ATOM 758 C C . PRO A 1 96 ? 18.085 -0.608 -3.791 1.00 85.06 96 PRO A C 1
ATOM 760 O O . PRO A 1 96 ? 18.329 -1.818 -3.734 1.00 85.06 96 PRO A O 1
ATOM 763 N N . ALA A 1 97 ? 18.385 0.239 -2.798 1.00 90.31 97 ALA A N 1
ATOM 764 C CA . ALA A 1 97 ? 18.949 -0.183 -1.518 1.00 90.31 97 ALA A CA 1
ATOM 765 C C . ALA A 1 97 ? 17.916 -0.874 -0.616 1.00 90.31 97 ALA A C 1
ATOM 767 O O . ALA A 1 97 ? 18.295 -1.666 0.245 1.00 90.31 97 ALA A O 1
ATOM 768 N N . ASP A 1 98 ? 16.626 -0.611 -0.823 1.00 90.19 98 ASP A N 1
ATOM 769 C CA . ASP A 1 98 ? 15.577 -1.255 -0.047 1.00 90.19 98 ASP A CA 1
ATOM 770 C C . ASP A 1 98 ? 15.456 -2.738 -0.437 1.00 90.19 98 ASP A C 1
ATOM 772 O O . ASP A 1 98 ? 15.563 -3.129 -1.602 1.00 90.19 98 ASP A O 1
ATOM 776 N N . GLU A 1 99 ? 15.253 -3.597 0.561 1.00 91.88 99 GLU A N 1
ATOM 777 C CA . GLU A 1 99 ? 15.094 -5.044 0.359 1.00 91.88 99 GLU A CA 1
ATOM 778 C C . GLU A 1 99 ? 13.636 -5.505 0.412 1.00 91.88 99 GLU A C 1
ATOM 780 O O . GLU A 1 99 ? 13.306 -6.576 -0.107 1.00 91.88 99 GLU A O 1
ATOM 785 N N . TYR A 1 100 ? 12.767 -4.704 1.029 1.00 92.56 100 TYR A N 1
ATOM 786 C CA . TYR A 1 100 ? 11.389 -5.066 1.331 1.00 92.56 100 TYR A CA 1
ATOM 787 C C . TYR A 1 100 ? 10.431 -3.910 1.071 1.00 92.56 100 TYR A C 1
ATOM 789 O O . TYR A 1 100 ? 10.756 -2.747 1.301 1.00 92.56 100 TYR A O 1
ATOM 797 N N . PHE A 1 101 ? 9.206 -4.268 0.707 1.00 88.88 101 PHE A N 1
ATOM 798 C CA . PHE A 1 101 ? 8.046 -3.394 0.766 1.00 88.88 101 PHE A CA 1
ATOM 799 C C . PHE A 1 101 ? 7.318 -3.589 2.085 1.00 88.88 101 PHE A C 1
ATOM 801 O O . PHE A 1 101 ? 7.124 -4.723 2.531 1.00 88.88 101 PHE A O 1
ATOM 808 N N . TYR A 1 102 ? 6.889 -2.482 2.678 1.00 90.94 102 TYR A N 1
ATOM 809 C CA . TYR A 1 102 ? 6.194 -2.474 3.955 1.00 90.94 102 TYR A CA 1
ATOM 810 C C . TYR A 1 102 ? 4.703 -2.240 3.748 1.00 90.94 102 TYR A C 1
ATOM 812 O O . TYR A 1 102 ? 4.292 -1.264 3.119 1.00 90.94 102 TYR A O 1
ATOM 820 N N . PHE A 1 103 ? 3.901 -3.130 4.321 1.00 90.31 103 PHE A N 1
ATOM 821 C CA . PHE A 1 103 ? 2.452 -3.002 4.375 1.00 90.31 103 PHE A CA 1
ATOM 822 C C . PHE A 1 103 ? 2.018 -2.913 5.830 1.00 90.31 103 PHE A C 1
ATOM 824 O O . PHE A 1 103 ? 2.443 -3.706 6.671 1.00 90.31 103 PHE A O 1
ATOM 831 N N . TYR A 1 104 ? 1.149 -1.953 6.113 1.00 90.12 104 TYR A N 1
ATOM 832 C CA . TYR A 1 104 ? 0.620 -1.689 7.441 1.00 90.12 104 TYR A CA 1
ATOM 833 C C . TYR A 1 104 ? -0.850 -2.077 7.459 1.00 90.12 104 TYR A C 1
ATOM 835 O O . TYR A 1 104 ? -1.670 -1.473 6.766 1.00 90.12 104 TYR A O 1
ATOM 843 N N . LYS A 1 105 ? -1.194 -3.092 8.247 1.00 87.38 105 LYS A N 1
ATOM 844 C CA . LYS A 1 105 ? -2.569 -3.563 8.395 1.00 87.38 105 LYS A CA 1
ATOM 845 C C . LYS A 1 105 ? -3.120 -3.133 9.747 1.00 87.38 105 LYS A C 1
ATOM 847 O O . LYS A 1 105 ? -2.577 -3.484 10.792 1.00 87.38 105 LYS A O 1
ATOM 852 N N . LEU A 1 106 ? -4.225 -2.396 9.717 1.00 87.44 106 LEU A N 1
ATOM 853 C CA . LEU A 1 106 ? -5.001 -2.011 10.888 1.00 87.44 106 LEU A CA 1
ATOM 854 C C . LEU A 1 106 ? -6.433 -2.520 10.717 1.00 87.44 106 LEU A C 1
ATOM 856 O O . LEU A 1 106 ? -7.206 -1.982 9.921 1.00 87.44 106 LEU A O 1
ATOM 860 N N . ARG A 1 107 ? -6.795 -3.558 11.480 1.00 84.25 107 ARG A N 1
ATOM 861 C CA . ARG A 1 107 ? -8.083 -4.264 11.357 1.00 84.25 107 ARG A CA 1
ATOM 862 C C . ARG A 1 107 ? -8.314 -4.744 9.914 1.00 84.25 107 ARG A C 1
ATOM 864 O O . ARG A 1 107 ? -7.614 -5.635 9.445 1.00 84.25 107 ARG A O 1
ATOM 871 N N . ASN A 1 108 ? -9.276 -4.148 9.214 1.00 80.31 108 ASN A N 1
ATOM 872 C CA . ASN A 1 108 ? -9.656 -4.453 7.834 1.00 80.31 108 ASN A CA 1
ATOM 873 C C . ASN A 1 108 ? -9.076 -3.466 6.804 1.00 80.31 108 ASN A C 1
ATOM 875 O O . ASN A 1 108 ? -9.447 -3.521 5.634 1.00 80.31 108 ASN A 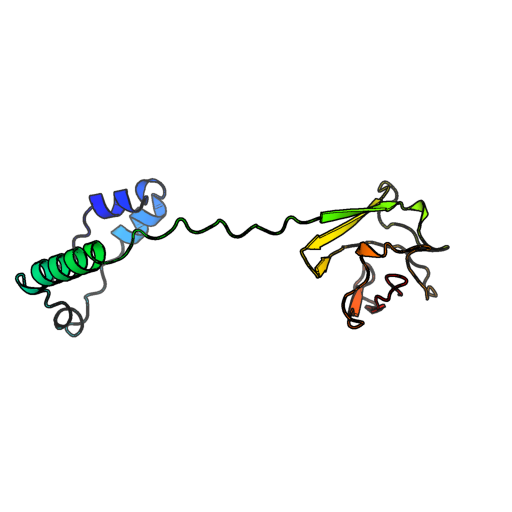O 1
ATOM 879 N N . LYS A 1 109 ? -8.204 -2.545 7.229 1.00 80.56 109 LYS A N 1
ATOM 880 C CA . LYS A 1 109 ? -7.528 -1.589 6.351 1.00 80.56 109 LYS A CA 1
ATOM 881 C C . LYS A 1 109 ? -6.074 -1.996 6.169 1.00 80.56 109 LYS A C 1
ATOM 883 O O . LYS A 1 109 ? -5.391 -2.290 7.145 1.00 80.56 109 LYS A O 1
ATOM 888 N N . VAL A 1 110 ? -5.605 -1.960 4.929 1.00 83.19 110 VAL A N 1
ATOM 889 C CA . VAL A 1 110 ? -4.195 -2.119 4.566 1.00 83.19 110 VAL A CA 1
ATOM 890 C C . VAL A 1 110 ? -3.740 -0.814 3.927 1.00 83.19 110 VAL A C 1
ATOM 892 O O . VAL A 1 110 ? -4.425 -0.285 3.055 1.00 83.19 110 VAL A O 1
ATOM 895 N N . VAL A 1 111 ? -2.608 -0.287 4.380 1.00 83.06 111 VAL A N 1
ATOM 896 C CA . VAL A 1 111 ? -1.989 0.933 3.861 1.00 83.06 111 VAL A CA 1
ATOM 897 C C . VAL A 1 111 ? -0.554 0.614 3.471 1.00 83.06 111 VAL A C 1
ATOM 899 O O . VAL A 1 111 ? 0.160 -0.071 4.203 1.00 83.06 111 VAL A O 1
ATOM 902 N N . TYR A 1 112 ? -0.128 1.121 2.323 1.00 83.62 112 TYR A N 1
ATOM 903 C CA . TYR A 1 112 ? 1.246 1.027 1.853 1.00 83.62 112 TYR A CA 1
ATOM 904 C C . TYR A 1 112 ? 1.587 2.253 1.007 1.00 83.62 112 TYR A C 1
ATOM 906 O O . TYR A 1 112 ? 0.702 2.904 0.452 1.00 83.62 112 TYR A O 1
ATOM 914 N N . ASN A 1 113 ? 2.876 2.553 0.901 1.00 80.75 113 ASN A N 1
ATOM 915 C CA . ASN A 1 113 ? 3.412 3.525 -0.040 1.00 80.75 113 ASN A CA 1
ATOM 916 C C . ASN A 1 113 ? 4.590 2.863 -0.756 1.00 80.75 113 ASN A C 1
ATOM 918 O O . ASN A 1 113 ? 5.450 2.268 -0.106 1.00 80.75 113 ASN A O 1
ATOM 922 N N . ILE A 1 114 ? 4.574 2.879 -2.086 1.00 80.44 114 ILE A N 1
ATOM 923 C CA . ILE A 1 114 ? 5.547 2.170 -2.913 1.00 80.44 114 ILE A CA 1
ATOM 924 C C . ILE A 1 114 ? 5.959 3.105 -4.049 1.00 80.44 114 ILE A C 1
ATOM 926 O O . ILE A 1 114 ? 5.125 3.498 -4.860 1.00 80.44 114 ILE A O 1
ATOM 930 N N . GLY A 1 115 ? 7.251 3.428 -4.113 1.00 85.31 115 GLY A N 1
ATOM 931 C CA . GLY A 1 115 ? 7.865 4.068 -5.273 1.00 85.31 115 GLY A CA 1
ATOM 932 C C . GLY A 1 115 ? 8.408 3.015 -6.236 1.00 85.31 115 GLY A C 1
ATOM 933 O O . GLY A 1 115 ? 9.195 2.155 -5.828 1.00 85.31 115 GLY A O 1
ATOM 934 N N . LEU A 1 116 ? 8.014 3.092 -7.508 1.00 86.62 116 LEU A N 1
ATOM 935 C CA . LEU A 1 116 ? 8.406 2.147 -8.555 1.00 86.62 116 LEU A CA 1
ATOM 936 C C . LEU A 1 116 ? 8.966 2.879 -9.773 1.00 86.62 116 LEU A C 1
ATOM 938 O O . LEU A 1 116 ? 8.491 3.955 -10.128 1.00 86.62 116 LEU A O 1
ATOM 942 N N . TYR A 1 117 ? 9.918 2.241 -10.449 1.00 86.38 117 TYR A N 1
ATOM 943 C CA . TYR A 1 117 ? 10.218 2.523 -11.847 1.00 86.38 117 TYR A CA 1
ATOM 944 C C . TYR A 1 117 ? 9.526 1.474 -12.714 1.00 86.38 117 TYR A C 1
ATOM 946 O O . TYR A 1 117 ? 9.724 0.269 -12.526 1.00 86.38 117 TYR A O 1
ATOM 954 N N . LEU A 1 118 ? 8.713 1.955 -13.651 1.00 83.56 118 LEU A N 1
ATOM 955 C CA . LEU A 1 118 ? 7.944 1.155 -14.598 1.00 83.56 118 LEU A CA 1
ATOM 956 C C . LEU A 1 118 ? 8.372 1.522 -16.020 1.00 83.56 118 LEU A C 1
ATOM 958 O O . LEU A 1 118 ? 8.768 2.661 -16.279 1.00 83.56 118 LEU A O 1
ATOM 962 N N . SER A 1 119 ? 8.286 0.570 -16.947 1.00 81.88 119 SER A N 1
ATOM 963 C CA . SER A 1 119 ? 8.366 0.891 -18.371 1.00 81.88 119 SER A CA 1
ATOM 964 C C . SER A 1 119 ? 7.095 1.622 -18.821 1.00 81.88 119 SER A C 1
ATOM 966 O O . SER A 1 119 ? 6.030 1.460 -18.229 1.00 81.88 119 SER A O 1
ATOM 968 N N . ASN A 1 120 ? 7.193 2.429 -19.882 1.00 77.75 120 ASN A N 1
ATOM 969 C CA . ASN A 1 120 ? 6.062 3.224 -20.389 1.00 77.75 120 ASN A CA 1
ATOM 970 C C . ASN A 1 120 ? 4.863 2.375 -20.853 1.00 77.75 120 ASN A C 1
ATOM 972 O O . ASN A 1 120 ? 3.760 2.889 -20.990 1.00 77.75 120 ASN A O 1
ATOM 976 N N . ASP A 1 121 ? 5.095 1.101 -21.147 1.00 82.62 121 ASP A N 1
ATOM 977 C CA . ASP A 1 121 ? 4.126 0.118 -21.624 1.00 82.62 121 ASP A CA 1
ATOM 978 C C . ASP A 1 121 ? 3.763 -0.927 -20.557 1.00 82.62 121 ASP A C 1
ATOM 980 O O . ASP A 1 121 ? 3.106 -1.923 -20.869 1.00 82.62 121 ASP A O 1
ATOM 984 N N . PHE A 1 122 ? 4.202 -0.732 -19.309 1.00 86.12 122 PHE A N 1
ATOM 985 C CA . PHE A 1 122 ? 3.915 -1.670 -18.234 1.00 86.12 122 PHE A CA 1
ATOM 986 C C . PHE A 1 122 ? 2.410 -1.744 -17.987 1.00 86.12 122 PHE A C 1
ATOM 988 O O . PHE A 1 122 ? 1.787 -0.734 -17.684 1.00 86.12 122 PHE A O 1
ATOM 995 N N . MET A 1 123 ? 1.861 -2.952 -18.083 1.00 88.12 123 MET A N 1
ATOM 996 C CA . MET A 1 123 ? 0.492 -3.294 -17.708 1.00 88.12 123 MET A CA 1
ATOM 997 C C . MET A 1 123 ? 0.542 -4.646 -17.008 1.00 88.12 123 MET A C 1
ATOM 999 O O . MET A 1 123 ? 0.850 -5.664 -17.639 1.00 88.12 123 MET A O 1
ATOM 1003 N N . GLY A 1 124 ? 0.290 -4.679 -15.703 1.00 90.75 124 GLY A N 1
ATOM 1004 C CA . GLY A 1 124 ? 0.471 -5.921 -14.965 1.00 90.75 124 GLY A CA 1
ATOM 1005 C C . GLY A 1 124 ? 0.418 -5.807 -13.454 1.00 90.75 124 GLY A C 1
ATOM 1006 O O . GLY A 1 124 ? 0.320 -4.734 -12.864 1.00 90.75 124 GLY A O 1
ATOM 1007 N N . PHE A 1 125 ? 0.518 -6.970 -12.813 1.00 91.00 125 PHE A N 1
ATOM 1008 C CA . PHE A 1 125 ? 0.674 -7.042 -11.368 1.00 91.00 125 PHE A CA 1
ATOM 1009 C C . PHE A 1 125 ? 2.081 -6.615 -10.961 1.00 91.00 125 PHE A C 1
ATOM 1011 O O . PHE A 1 125 ? 3.062 -7.046 -11.561 1.00 91.00 125 PHE A O 1
ATOM 1018 N N . VAL A 1 126 ? 2.177 -5.804 -9.908 1.00 90.62 126 VAL A N 1
ATOM 1019 C CA . VAL A 1 126 ? 3.456 -5.333 -9.346 1.00 90.62 126 VAL A CA 1
ATOM 1020 C C . VAL A 1 126 ? 4.266 -6.489 -8.750 1.00 90.62 126 VAL A C 1
ATOM 1022 O O . VAL A 1 126 ? 5.496 -6.489 -8.807 1.00 90.62 126 VAL A O 1
ATOM 1025 N N . PHE A 1 127 ? 3.579 -7.494 -8.201 1.00 91.25 127 PHE A N 1
ATOM 1026 C CA . PHE A 1 127 ? 4.183 -8.653 -7.553 1.00 91.25 127 PHE A CA 1
ATOM 1027 C C . PHE A 1 127 ? 3.851 -9.951 -8.296 1.00 91.25 127 PHE A C 1
ATOM 1029 O O . PHE A 1 127 ? 2.746 -10.135 -8.798 1.00 91.25 127 PHE A O 1
ATOM 1036 N N . THR A 1 128 ? 4.806 -10.879 -8.315 1.00 91.81 128 THR A N 1
ATOM 1037 C CA . THR A 1 128 ? 4.631 -12.265 -8.783 1.00 91.81 128 THR A CA 1
ATOM 1038 C C . THR A 1 128 ? 3.769 -13.096 -7.838 1.00 91.81 128 THR A C 1
ATOM 1040 O O . THR A 1 128 ? 3.078 -14.011 -8.278 1.00 91.81 128 THR A O 1
ATOM 1043 N N . ASN A 1 129 ? 3.806 -12.775 -6.544 1.00 88.56 129 ASN A N 1
ATOM 1044 C CA . ASN A 1 129 ? 2.977 -13.378 -5.514 1.00 88.56 129 ASN A CA 1
ATOM 1045 C C . ASN A 1 129 ? 2.554 -12.304 -4.508 1.00 88.56 129 ASN A C 1
ATOM 1047 O O . ASN A 1 129 ? 3.378 -11.485 -4.103 1.00 88.56 129 ASN A O 1
ATOM 1051 N N . PHE A 1 130 ? 1.287 -12.315 -4.096 1.00 89.12 130 PHE A N 1
ATOM 1052 C CA . PHE A 1 130 ? 0.746 -11.358 -3.136 1.00 89.12 130 PHE A CA 1
ATOM 1053 C C . PHE A 1 130 ? 0.256 -12.088 -1.884 1.00 89.12 130 PHE A C 1
ATOM 1055 O O . PHE A 1 130 ? -0.290 -13.184 -1.969 1.00 89.12 130 PHE A O 1
ATOM 1062 N N . LEU A 1 131 ? 0.490 -11.502 -0.708 1.00 89.94 131 LEU A N 1
ATOM 1063 C CA . LEU A 1 131 ? 0.124 -12.116 0.569 1.00 89.94 131 LEU A CA 1
ATOM 1064 C C . LEU A 1 131 ? -1.398 -12.111 0.756 1.00 89.94 131 LEU A C 1
ATOM 1066 O O . LEU A 1 131 ? -2.016 -11.048 0.729 1.00 89.94 131 LEU A O 1
ATOM 1070 N N . GLU A 1 132 ? -1.973 -13.282 1.038 1.00 88.88 132 GLU A N 1
ATOM 1071 C CA . GLU A 1 132 ? -3.411 -13.460 1.293 1.00 88.88 132 GLU A CA 1
ATOM 1072 C C . GLU A 1 132 ? -3.920 -12.606 2.462 1.00 88.88 132 GLU A C 1
ATOM 1074 O O . GLU A 1 132 ? -4.989 -12.003 2.383 1.00 88.88 132 GLU A O 1
ATOM 1079 N N . ASP A 1 133 ? -3.099 -12.428 3.500 1.00 88.25 133 ASP A N 1
ATOM 1080 C CA . ASP A 1 133 ? -3.409 -11.545 4.629 1.00 88.25 133 ASP A CA 1
ATOM 1081 C C . ASP A 1 133 ? -3.622 -10.078 4.228 1.00 88.25 133 ASP A C 1
ATOM 1083 O O . ASP A 1 133 ? -4.219 -9.309 4.989 1.00 88.25 133 ASP A O 1
ATOM 1087 N N . LEU A 1 134 ? -3.125 -9.669 3.060 1.00 86.88 134 LEU A N 1
ATOM 1088 C CA . LEU A 1 134 ? -3.230 -8.310 2.538 1.00 86.88 134 LEU A CA 1
ATOM 1089 C C . LEU A 1 134 ? -4.321 -8.166 1.475 1.00 86.88 134 LEU A C 1
ATOM 1091 O O . LEU A 1 134 ? -4.467 -7.080 0.908 1.00 86.88 134 LEU A O 1
ATOM 1095 N N . TYR A 1 135 ? -5.091 -9.223 1.202 1.00 86.12 135 TYR A N 1
ATOM 1096 C CA . TYR A 1 135 ? -6.162 -9.159 0.216 1.00 86.12 135 TYR A CA 1
ATOM 1097 C C . TYR A 1 135 ? -7.192 -8.096 0.606 1.00 86.12 135 TYR A C 1
ATOM 1099 O O . TYR A 1 135 ? -7.616 -8.015 1.766 1.00 86.12 135 TYR A O 1
ATOM 1107 N N . PRO A 1 136 ? -7.596 -7.241 -0.350 1.00 75.00 136 PRO A N 1
ATOM 1108 C CA . PRO A 1 136 ? -8.519 -6.166 -0.054 1.00 75.00 136 PRO A CA 1
ATOM 1109 C C . PRO A 1 136 ? -9.894 -6.746 0.290 1.00 75.00 136 PRO A C 1
ATOM 1111 O O . PRO A 1 136 ? -10.419 -7.616 -0.401 1.00 75.00 136 PRO A O 1
ATOM 1114 N N . PHE A 1 137 ? -10.519 -6.212 1.339 1.00 68.94 137 PHE A N 1
ATOM 1115 C CA . PHE A 1 137 ? -11.867 -6.623 1.748 1.00 68.94 137 PHE A CA 1
ATOM 1116 C C . PHE A 1 137 ? -12.943 -6.267 0.699 1.00 68.94 137 PHE A C 1
ATOM 1118 O O . PHE A 1 137 ? -14.020 -6.856 0.678 1.00 68.94 137 PHE A O 1
ATOM 1125 N N . SER A 1 138 ? -12.668 -5.301 -0.186 1.00 65.94 138 SER A N 1
ATOM 1126 C CA . SER A 1 138 ? -13.545 -4.942 -1.304 1.00 65.94 138 SER A CA 1
ATOM 1127 C C . SER A 1 138 ? -12.734 -4.609 -2.557 1.00 65.94 138 SER A C 1
ATOM 1129 O O . SER A 1 138 ? -11.620 -4.106 -2.452 1.00 65.94 138 SER A O 1
ATOM 1131 N N . LYS A 1 139 ? -13.319 -4.817 -3.741 1.00 58.81 139 LYS A N 1
ATOM 1132 C CA . LYS A 1 139 ? -12.678 -4.574 -5.050 1.00 58.81 139 LYS A CA 1
ATOM 1133 C C . LYS A 1 139 ? -12.448 -3.089 -5.386 1.00 58.81 139 LYS A C 1
ATOM 1135 O O . LYS A 1 139 ? -11.897 -2.781 -6.437 1.00 58.81 139 LYS A O 1
ATOM 1140 N N . HIS A 1 140 ? -12.884 -2.165 -4.528 1.00 57.75 140 HIS A N 1
ATOM 1141 C CA . HIS A 1 140 ? -12.759 -0.723 -4.746 1.00 57.75 140 HIS A CA 1
ATOM 1142 C C . HIS A 1 140 ? -11.440 -0.214 -4.163 1.00 57.75 140 HIS A C 1
ATOM 1144 O O . HIS A 1 140 ? -11.411 0.430 -3.116 1.00 57.75 140 HIS A O 1
ATOM 1150 N N . ALA A 1 141 ? -10.338 -0.525 -4.831 1.00 57.62 141 ALA A N 1
ATOM 1151 C CA . ALA A 1 141 ? -9.071 0.144 -4.592 1.00 57.62 141 ALA A CA 1
ATOM 1152 C C . ALA A 1 141 ? -8.720 0.906 -5.864 1.00 57.62 141 ALA A C 1
ATOM 1154 O O . ALA A 1 141 ? -8.516 0.289 -6.902 1.00 57.62 141 ALA A O 1
ATOM 1155 N N . LEU A 1 142 ? -8.711 2.235 -5.787 1.00 58.78 142 LEU A N 1
ATOM 1156 C CA . LEU A 1 142 ? -8.188 3.091 -6.841 1.00 58.78 142 LEU A CA 1
ATOM 1157 C C . LEU A 1 142 ? -6.781 3.500 -6.420 1.00 58.78 142 LEU A C 1
ATOM 1159 O O . LEU A 1 142 ? -6.621 4.241 -5.450 1.00 58.78 142 LEU A O 1
ATOM 1163 N N . VAL A 1 143 ? -5.772 2.994 -7.122 1.00 61.25 143 VAL A N 1
ATOM 1164 C CA . VAL A 1 143 ? -4.403 3.491 -6.976 1.00 61.25 143 VAL A CA 1
ATOM 1165 C C . VAL A 1 143 ? -4.265 4.650 -7.957 1.00 61.25 143 VAL A C 1
ATOM 1167 O O . VAL A 1 143 ? -4.227 4.429 -9.164 1.00 61.25 143 VAL A O 1
ATOM 1170 N N . LEU A 1 144 ? -4.272 5.877 -7.432 1.00 61.31 144 LEU A N 1
ATOM 1171 C CA . LEU A 1 144 ? -3.878 7.092 -8.147 1.00 61.31 144 LEU A CA 1
ATOM 1172 C C . LEU A 1 144 ? -2.419 7.358 -7.789 1.00 61.31 144 LEU A C 1
ATOM 1174 O O . LEU A 1 144 ? -2.126 7.846 -6.698 1.00 61.31 144 LEU A O 1
ATOM 1178 N N . GLY A 1 145 ? -1.517 6.955 -8.676 1.00 68.44 145 GLY A N 1
ATOM 1179 C CA . GLY A 1 145 ? -0.134 7.416 -8.659 1.00 68.44 145 GLY A CA 1
ATOM 1180 C C . GLY A 1 145 ? 0.055 8.506 -9.704 1.00 68.44 145 GLY A C 1
ATOM 1181 O O . GLY A 1 145 ? -0.743 8.628 -10.633 1.00 68.44 145 GLY A O 1
ATOM 1182 N N . ASP A 1 146 ? 1.129 9.265 -9.581 1.00 69.81 146 ASP A N 1
ATOM 1183 C CA . ASP A 1 146 ? 1.626 10.107 -10.657 1.00 69.81 146 ASP A CA 1
ATOM 1184 C C . ASP A 1 146 ? 3.080 9.744 -10.969 1.00 69.81 146 ASP A C 1
ATOM 1186 O O . ASP A 1 146 ? 3.768 9.110 -10.163 1.00 69.81 146 ASP A O 1
ATOM 1190 N N . ASP A 1 147 ? 3.532 10.061 -12.180 1.00 74.06 147 ASP A N 1
ATOM 1191 C CA . ASP A 1 147 ? 4.964 10.047 -12.461 1.00 74.06 147 ASP A CA 1
ATOM 1192 C C . ASP A 1 147 ? 5.660 11.146 -11.647 1.00 74.06 147 ASP A C 1
ATOM 1194 O O . ASP A 1 147 ? 5.052 12.142 -11.282 1.00 74.06 147 ASP A O 1
ATOM 1198 N N . VAL A 1 148 ? 6.974 11.031 -11.436 1.00 68.50 148 VAL A N 1
ATOM 1199 C CA . VAL A 1 148 ? 7.780 11.977 -10.628 1.00 68.50 148 VAL A CA 1
ATOM 1200 C C . VAL A 1 148 ? 7.628 13.458 -11.062 1.00 68.50 148 VAL A C 1
ATOM 1202 O O . VAL A 1 148 ? 8.020 14.365 -10.333 1.00 68.50 148 VAL A O 1
ATOM 1205 N N . GLY A 1 149 ? 7.066 13.728 -12.248 1.00 70.12 149 GLY A N 1
ATOM 1206 C CA . GLY A 1 149 ? 6.759 15.067 -12.756 1.00 70.12 149 GLY A CA 1
ATOM 1207 C C . GLY A 1 149 ? 5.282 15.490 -12.730 1.00 70.12 149 GLY A C 1
ATOM 1208 O O . GLY A 1 149 ? 4.990 16.548 -13.290 1.00 70.12 149 GLY A O 1
ATOM 1209 N N . HIS A 1 150 ? 4.368 14.704 -12.153 1.00 69.56 150 HIS A N 1
ATOM 1210 C CA . HIS A 1 150 ? 2.912 14.918 -12.163 1.00 69.56 150 HIS A CA 1
ATOM 1211 C C . HIS A 1 150 ? 2.306 15.139 -13.568 1.00 69.56 150 HIS A C 1
ATOM 1213 O O . HIS A 1 150 ? 1.315 15.851 -13.738 1.00 69.56 150 HIS A O 1
ATOM 1219 N N . LYS A 1 151 ? 2.925 14.574 -14.607 1.00 74.12 151 LYS A N 1
ATOM 1220 C CA . LYS A 1 151 ? 2.522 14.683 -16.016 1.00 74.12 151 LYS A CA 1
ATOM 1221 C C . LYS A 1 151 ? 1.547 13.593 -16.433 1.00 74.12 151 LYS A C 1
ATOM 1223 O O . LYS A 1 151 ? 0.785 13.804 -17.375 1.00 74.12 151 LYS A O 1
ATOM 1228 N N . GLN A 1 152 ? 1.595 12.430 -15.789 1.00 73.19 152 GLN A N 1
ATOM 1229 C CA . GLN A 1 152 ? 0.749 11.288 -16.114 1.00 73.19 152 GLN A CA 1
ATOM 1230 C C . GLN A 1 152 ? 0.164 10.678 -14.848 1.00 73.19 152 GLN A C 1
ATOM 1232 O O . GLN A 1 152 ? 0.886 10.385 -13.900 1.00 73.19 152 GLN A O 1
ATOM 1237 N N . ASN A 1 153 ? -1.147 10.445 -14.869 1.00 73.94 153 ASN A N 1
ATOM 1238 C CA . ASN A 1 153 ? -1.809 9.665 -13.835 1.00 73.94 153 ASN A CA 1
ATOM 1239 C C . ASN A 1 153 ? -1.593 8.180 -14.132 1.00 73.94 153 ASN A C 1
ATOM 1241 O O . ASN A 1 153 ? -1.948 7.705 -15.212 1.00 73.94 153 ASN A O 1
ATOM 1245 N N . VAL A 1 154 ? -1.059 7.452 -13.160 1.00 76.38 154 VAL A N 1
ATOM 1246 C CA . VAL A 1 154 ? -1.040 5.991 -13.158 1.00 76.38 154 VAL A CA 1
ATOM 1247 C C . VAL A 1 154 ? -2.329 5.530 -12.495 1.00 76.38 154 VAL A C 1
ATOM 1249 O O . VAL A 1 154 ? -2.590 5.861 -11.336 1.00 76.38 154 VAL A O 1
ATOM 1252 N N . MET A 1 155 ? -3.148 4.796 -13.244 1.00 76.12 155 MET A N 1
ATOM 1253 C CA . MET A 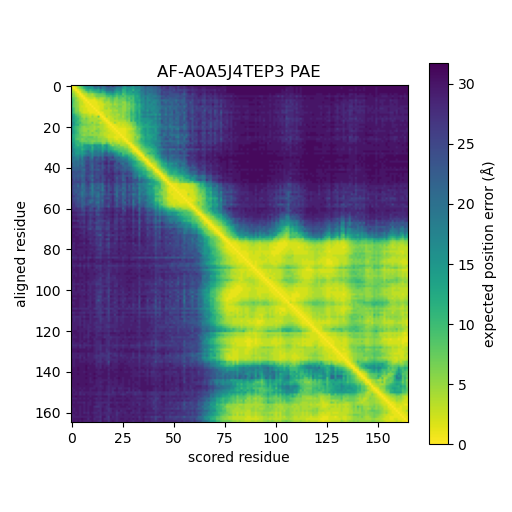1 155 ? -4.417 4.268 -12.762 1.00 76.12 155 MET A CA 1
ATOM 1254 C C . MET A 1 155 ? -4.289 2.768 -12.549 1.00 76.12 155 MET A C 1
ATOM 1256 O O . MET A 1 155 ? -4.038 2.035 -13.494 1.00 76.12 155 MET A O 1
ATOM 1260 N N . GLY A 1 156 ? -4.512 2.320 -11.319 1.00 80.19 156 GLY A N 1
ATOM 1261 C CA . GLY A 1 156 ? -4.462 0.905 -10.977 1.00 80.19 156 GLY A CA 1
ATOM 1262 C C . GLY A 1 156 ? -5.596 0.464 -10.066 1.00 80.19 156 GLY A C 1
ATOM 1263 O O . GLY A 1 156 ? -6.338 1.281 -9.510 1.00 80.19 156 GLY A O 1
ATOM 1264 N N . TYR A 1 157 ? -5.699 -0.849 -9.884 1.00 81.19 157 TYR A N 1
ATOM 1265 C CA . TYR A 1 157 ? -6.612 -1.474 -8.930 1.00 81.19 157 TYR A CA 1
ATOM 1266 C C . TYR A 1 157 ? -5.904 -2.543 -8.100 1.00 81.19 157 TYR A C 1
ATOM 1268 O O . TYR A 1 157 ? -4.826 -3.008 -8.451 1.00 81.19 157 TYR A O 1
ATOM 1276 N N . ILE A 1 158 ? -6.506 -2.950 -6.983 1.00 81.44 158 ILE A N 1
ATOM 1277 C CA . ILE A 1 158 ? -5.999 -4.058 -6.161 1.00 81.44 158 ILE A CA 1
ATOM 1278 C C . ILE A 1 158 ? -7.004 -5.203 -6.227 1.00 81.44 158 ILE A C 1
ATOM 1280 O O . ILE A 1 158 ? -8.199 -5.005 -6.004 1.00 81.44 158 ILE A O 1
ATOM 1284 N N . SER A 1 159 ? -6.509 -6.402 -6.521 1.00 82.62 159 SER A N 1
ATOM 1285 C CA . SER A 1 159 ? -7.280 -7.650 -6.487 1.00 82.62 159 SER A CA 1
ATOM 1286 C C . SER A 1 159 ? -6.671 -8.640 -5.498 1.00 82.62 159 SER A C 1
ATOM 1288 O O . SER A 1 159 ? -5.661 -8.355 -4.857 1.00 82.62 159 SER A O 1
ATOM 1290 N N . GLU A 1 160 ? -7.236 -9.841 -5.425 1.00 82.75 160 GLU A N 1
ATOM 1291 C CA . GLU A 1 160 ? -6.628 -10.997 -4.764 1.00 82.75 160 GLU A CA 1
ATOM 1292 C C . GLU A 1 160 ? -5.235 -11.362 -5.314 1.00 82.75 160 GLU A C 1
ATOM 1294 O O . GLU A 1 160 ? -4.490 -12.077 -4.669 1.00 82.75 160 GLU A O 1
ATOM 1299 N N . LYS A 1 161 ? -4.827 -10.861 -6.485 1.00 84.44 161 LYS A N 1
ATOM 1300 C CA . LYS A 1 161 ? -3.454 -11.038 -6.998 1.00 84.44 161 LYS A CA 1
ATOM 1301 C C . LYS A 1 161 ? -2.518 -9.879 -6.638 1.00 84.44 161 LYS A C 1
ATOM 1303 O O . LYS A 1 161 ? -1.357 -9.882 -7.034 1.00 84.44 161 LYS A O 1
ATOM 1308 N N . GLY A 1 162 ? -3.011 -8.895 -5.888 1.00 85.75 162 GLY A N 1
ATOM 1309 C CA . GLY A 1 162 ? -2.281 -7.692 -5.503 1.00 85.75 162 GLY A CA 1
ATOM 1310 C C . GLY A 1 162 ? -2.541 -6.487 -6.410 1.00 85.75 162 GLY A C 1
ATOM 1311 O O . GLY A 1 162 ? -3.525 -6.476 -7.162 1.00 85.75 162 GLY A O 1
ATOM 1312 N N . PRO A 1 163 ? -1.694 -5.443 -6.299 1.00 86.50 163 PRO A N 1
ATOM 1313 C CA . PRO A 1 163 ? -1.795 -4.223 -7.092 1.00 86.50 163 PRO A CA 1
ATOM 1314 C C . PRO A 1 163 ? -1.515 -4.496 -8.571 1.00 86.50 163 PRO A C 1
ATOM 1316 O O . PRO A 1 163 ? -0.470 -5.054 -8.914 1.00 86.50 163 PRO A O 1
ATOM 1319 N N . TYR A 1 164 ? -2.443 -4.080 -9.423 1.00 86.94 164 TYR A N 1
ATOM 1320 C CA . TYR A 1 164 ? -2.333 -4.044 -10.874 1.00 86.94 164 TYR A CA 1
ATOM 1321 C C . TYR A 1 164 ? -2.259 -2.583 -11.314 1.00 86.94 164 TYR A C 1
ATOM 1323 O O . TYR A 1 164 ? -3.113 -1.788 -10.909 1.00 86.94 164 TYR A O 1
ATOM 1331 N N . LEU A 1 165 ? -1.249 -2.251 -12.114 1.00 86.19 165 LEU A N 1
ATOM 1332 C CA . LEU A 1 165 ? -1.036 -0.927 -12.699 1.00 86.19 165 LEU A CA 1
ATOM 1333 C C . LEU A 1 165 ? -1.157 -1.013 -14.220 1.00 86.19 165 LEU A C 1
ATOM 1335 O O . LEU A 1 165 ? -0.748 -2.060 -14.782 1.00 86.19 165 LEU A O 1
#

Foldseek 3Di:
DDQPDDDPVVCVVVVCVVPVPVVVVVVPDRDDPPPPVVVVVPPPDPPPPVVVVVVVVVVVVPDDDPDPDDPDPQQDWDKDWDAPVQFDPQKDFPDNPDGTFIWTDGPLDIDGDGHIDHDPPDWFARGNADDQVRAHPDFPDWDFDADPVNPDTDTWTQHSRGITD

Nearest PDB structures (foldseek):
  2erj-assembly2_E  TM=2.953E-01  e=6.581E+00  Homo sapiens

Solvent-accessible surface area (backbone atoms only — not comparable to full-atom values): 10490 Å² total; per-residue (Å²): 138,84,80,80,80,77,60,68,70,60,44,51,74,68,52,37,78,84,35,64,69,59,44,49,55,57,70,72,46,77,75,75,77,73,58,78,78,56,65,72,72,67,73,78,52,88,70,55,58,58,53,49,52,47,54,49,51,55,53,57,72,70,48,75,77,80,71,80,78,74,77,78,80,75,78,67,73,43,78,44,76,46,53,57,88,37,43,21,91,76,52,41,60,61,56,77,86,60,60,60,46,62,36,41,32,46,91,88,44,76,49,71,80,84,64,67,45,69,54,100,81,63,72,48,48,55,36,73,65,50,63,75,94,69,43,65,88,56,78,86,39,79,45,80,44,60,46,102,79,71,80,46,80,43,69,27,40,40,45,81,60,33,50,32,65

Mean predicted aligned error: 18.6 Å

pLDDT: mean 75.57, std 12.77, range [38.28, 93.12]